Protein AF-A0A544TSG8-F1 (afdb_monomer_lite)

Foldseek 3Di:
DQQPVLVVLLVVLQVQLVVCLVPPLQPSLVVSLVSLVVSCVHPPVVSSVNSNVSSCCSNCVVVVD

Organism: NCBI:txid2325572

Sequence (65 aa):
MKASLGIWTGWLAIILAVVGFFYYPMYLGGAAVVLGLITLTSPQKLLAWSSIVLGAIAFFLPYLQ

pLDDT: mean 77.3, std 8.02, range [44.84, 87.5]

Radius of gyration: 11.38 Å; chains: 1; bounding box: 24×13×42 Å

Structure (mmCIF, N/CA/C/O backbone):
data_AF-A0A544TSG8-F1
#
_entry.id   AF-A0A544TSG8-F1
#
loop_
_atom_site.group_PDB
_atom_site.id
_atom_site.type_symbol
_atom_site.label_atom_id
_atom_site.label_alt_id
_atom_site.label_comp_id
_atom_site.label_asym_id
_atom_site.label_entity_id
_atom_site.label_seq_id
_atom_site.pdbx_PDB_ins_code
_atom_site.Cartn_x
_atom_site.Cartn_y
_atom_site.Cartn_z
_atom_site.occupancy
_atom_site.B_iso_or_equiv
_atom_site.auth_seq_id
_atom_site.auth_comp_id
_atom_site.auth_asym_id
_atom_site.auth_atom_id
_atom_site.pdbx_PDB_model_num
ATOM 1 N N . MET A 1 1 ? -7.178 6.226 23.864 1.00 44.84 1 MET A N 1
ATOM 2 C CA . MET A 1 1 ? -6.421 6.867 22.763 1.00 44.84 1 MET A CA 1
ATOM 3 C C . MET A 1 1 ? -5.880 5.821 21.768 1.00 44.84 1 MET A C 1
ATOM 5 O O . MET A 1 1 ? -4.678 5.700 21.613 1.00 44.84 1 MET A O 1
ATOM 9 N N . LYS A 1 2 ? -6.741 5.026 21.105 1.00 50.03 2 LYS A N 1
ATOM 10 C CA . LYS A 1 2 ? -6.315 4.007 20.108 1.00 50.03 2 LYS A CA 1
ATOM 11 C C . LYS A 1 2 ? -6.580 4.418 18.650 1.00 50.03 2 LYS A C 1
ATOM 13 O O . LYS A 1 2 ? -6.053 3.803 17.736 1.00 50.03 2 LYS A O 1
ATOM 18 N N . ALA A 1 3 ? -7.365 5.476 18.436 1.00 53.12 3 ALA A N 1
ATOM 19 C CA . ALA A 1 3 ? -7.739 5.948 17.105 1.00 53.12 3 ALA A CA 1
ATOM 20 C C . ALA A 1 3 ? -6.597 6.654 16.350 1.00 53.12 3 ALA A C 1
ATOM 22 O O . ALA A 1 3 ? -6.647 6.720 15.127 1.00 53.12 3 ALA A O 1
ATOM 23 N N . SER A 1 4 ? -5.575 7.166 17.048 1.00 63.34 4 SER A N 1
ATOM 24 C CA . SER A 1 4 ? -4.498 7.945 16.424 1.00 63.34 4 SER A CA 1
ATOM 25 C C . SER A 1 4 ? -3.496 7.074 15.669 1.00 63.34 4 SER A C 1
ATOM 27 O O . SER A 1 4 ? -3.114 7.429 14.561 1.00 63.34 4 SER A O 1
ATOM 29 N N . LEU A 1 5 ? -3.098 5.926 16.223 1.00 66.00 5 LEU A N 1
ATOM 30 C CA . LEU A 1 5 ? -2.015 5.112 15.658 1.00 66.00 5 LEU A CA 1
ATOM 31 C C . LEU A 1 5 ? -2.304 4.650 14.228 1.00 66.00 5 LEU A C 1
ATOM 33 O O . LEU A 1 5 ? -1.426 4.749 13.384 1.00 66.00 5 LEU A O 1
ATOM 37 N N . GLY A 1 6 ? -3.538 4.229 13.943 1.00 66.88 6 GLY A N 1
ATOM 38 C CA . GLY A 1 6 ? -3.944 3.802 12.604 1.00 66.88 6 GLY A CA 1
ATOM 39 C C . GLY A 1 6 ? -4.034 4.924 11.565 1.00 66.88 6 GLY A C 1
ATOM 40 O O . GLY A 1 6 ? -3.771 4.706 10.386 1.00 66.88 6 GLY A O 1
ATOM 41 N N . ILE A 1 7 ? -4.370 6.142 12.003 1.00 77.06 7 ILE A N 1
ATOM 42 C CA . ILE A 1 7 ? -4.375 7.331 11.138 1.00 77.06 7 ILE A CA 1
ATOM 43 C C . ILE A 1 7 ? -2.938 7.678 10.774 1.00 77.06 7 ILE A C 1
ATOM 45 O O . ILE A 1 7 ? -2.635 7.924 9.610 1.00 77.06 7 ILE A O 1
ATOM 49 N N . TRP A 1 8 ? -2.052 7.664 11.770 1.00 77.62 8 TRP A N 1
ATOM 50 C CA . TRP A 1 8 ? -0.637 7.953 11.585 1.00 77.62 8 TRP A CA 1
ATOM 51 C C . TRP A 1 8 ? 0.058 6.910 10.708 1.00 77.62 8 TRP A C 1
ATOM 53 O O . TRP A 1 8 ? 0.805 7.296 9.814 1.00 77.62 8 TRP A O 1
ATOM 63 N N . THR A 1 9 ? -0.210 5.613 10.896 1.00 76.81 9 THR A N 1
ATOM 64 C CA . THR A 1 9 ? 0.366 4.561 10.043 1.00 76.81 9 THR A CA 1
ATOM 65 C C . THR A 1 9 ? -0.158 4.618 8.613 1.00 76.81 9 THR A C 1
ATOM 67 O O . THR A 1 9 ? 0.635 4.461 7.689 1.00 76.81 9 THR A O 1
ATOM 70 N N . GLY A 1 10 ? -1.439 4.936 8.401 1.00 79.31 10 GLY A N 1
ATOM 71 C CA . GLY A 1 10 ? -1.987 5.114 7.054 1.00 79.31 10 GLY A CA 1
ATOM 72 C C . GLY A 1 10 ? -1.406 6.324 6.328 1.00 79.31 10 GLY A C 1
ATOM 73 O O . GLY A 1 10 ? -1.024 6.217 5.165 1.00 79.31 10 GLY A O 1
ATOM 74 N N . TRP A 1 11 ? -1.258 7.458 7.016 1.00 83.19 11 TRP A N 1
ATOM 75 C CA . TRP A 1 11 ? -0.588 8.631 6.448 1.00 83.19 11 TRP A CA 1
ATOM 76 C C . TRP A 1 11 ? 0.892 8.382 6.162 1.00 83.19 11 TRP A C 1
ATOM 78 O O . TRP A 1 11 ? 1.367 8.761 5.094 1.00 83.19 11 TRP A O 1
ATOM 88 N N . LEU A 1 12 ? 1.608 7.702 7.063 1.00 82.69 12 LEU A N 1
ATOM 89 C CA . LEU A 1 12 ? 2.988 7.278 6.821 1.00 82.69 12 LEU A CA 1
ATOM 90 C C . LEU A 1 12 ? 3.083 6.390 5.583 1.00 82.69 12 LEU A C 1
ATOM 92 O O . LEU A 1 12 ? 3.962 6.611 4.760 1.00 82.69 12 LEU A O 1
ATOM 96 N N . ALA A 1 13 ? 2.165 5.439 5.416 1.00 80.56 13 ALA A N 1
ATOM 97 C CA . ALA A 1 13 ? 2.137 4.558 4.256 1.00 80.56 13 ALA A CA 1
ATOM 98 C C . ALA A 1 13 ? 1.860 5.319 2.946 1.00 80.56 13 ALA A C 1
ATOM 100 O O . ALA A 1 13 ? 2.487 5.030 1.931 1.00 80.56 13 ALA A O 1
ATOM 101 N N . ILE A 1 14 ? 0.980 6.327 2.965 1.00 81.06 14 ILE A N 1
ATOM 102 C CA . ILE A 1 14 ? 0.733 7.213 1.813 1.00 81.06 14 ILE A CA 1
ATOM 103 C C . ILE A 1 14 ? 1.988 8.021 1.470 1.00 81.06 14 ILE A C 1
ATOM 105 O O . ILE A 1 14 ? 2.390 8.061 0.310 1.00 81.06 14 ILE A O 1
ATOM 109 N N . ILE A 1 15 ? 2.632 8.638 2.463 1.00 84.69 15 ILE A N 1
ATOM 110 C CA . ILE A 1 15 ? 3.872 9.399 2.253 1.00 84.69 15 ILE A CA 1
ATOM 111 C C . ILE A 1 15 ? 4.956 8.477 1.690 1.00 84.69 15 ILE A C 1
ATOM 113 O O . ILE A 1 15 ? 5.639 8.848 0.740 1.00 84.69 15 ILE A O 1
ATOM 117 N N . LEU A 1 16 ? 5.072 7.257 2.218 1.00 81.25 16 LEU A N 1
ATOM 118 C CA . LEU A 1 16 ? 6.020 6.263 1.728 1.00 81.25 16 LEU A CA 1
ATOM 119 C C . LEU A 1 16 ? 5.726 5.843 0.281 1.00 81.25 16 LEU A C 1
ATOM 121 O O . LEU A 1 16 ? 6.664 5.686 -0.493 1.00 81.25 16 LEU A O 1
ATOM 125 N N . ALA A 1 17 ? 4.451 5.705 -0.100 1.00 77.12 17 ALA A N 1
ATOM 126 C CA . ALA A 1 17 ? 4.048 5.411 -1.477 1.00 77.12 17 ALA A CA 1
ATOM 127 C C . ALA A 1 17 ? 4.448 6.541 -2.432 1.00 77.12 17 ALA A C 1
ATOM 129 O O . ALA A 1 17 ? 5.019 6.281 -3.488 1.00 77.12 17 ALA A O 1
ATOM 130 N N . VAL A 1 18 ? 4.191 7.796 -2.045 1.00 81.00 18 VAL A N 1
ATOM 131 C CA . VAL A 1 18 ? 4.534 8.975 -2.853 1.00 81.00 18 VAL A CA 1
ATOM 132 C C . VAL A 1 18 ? 6.049 9.116 -2.978 1.00 81.00 18 VAL A C 1
ATOM 134 O O . VAL A 1 18 ? 6.560 9.238 -4.083 1.00 81.00 18 VAL A O 1
ATOM 137 N N . VAL A 1 19 ? 6.796 9.046 -1.875 1.00 82.00 19 VAL A N 1
ATOM 138 C CA . VAL A 1 19 ? 8.269 9.110 -1.913 1.00 82.00 19 VAL A CA 1
ATOM 139 C C . VAL A 1 19 ? 8.842 7.929 -2.696 1.00 82.00 19 VAL A C 1
ATOM 141 O O . VAL A 1 19 ? 9.776 8.092 -3.482 1.00 82.00 19 VAL A O 1
ATOM 144 N N . GLY A 1 20 ? 8.252 6.746 -2.527 1.00 75.94 20 GLY A N 1
ATOM 145 C CA . GLY A 1 20 ? 8.631 5.553 -3.260 1.00 75.94 20 GLY A CA 1
ATOM 146 C C . GLY A 1 20 ? 8.471 5.709 -4.755 1.00 75.94 20 GLY A C 1
ATOM 147 O O . GLY A 1 20 ? 9.401 5.383 -5.484 1.00 75.94 20 GLY A O 1
ATOM 148 N N . PHE A 1 21 ? 7.361 6.292 -5.192 1.00 76.88 21 PHE A N 1
ATOM 149 C CA . PHE A 1 21 ? 7.098 6.572 -6.595 1.00 76.88 21 PHE A CA 1
ATOM 150 C C . PHE A 1 21 ? 8.209 7.386 -7.274 1.00 76.88 21 PHE A C 1
ATOM 152 O O . PHE A 1 21 ? 8.604 7.060 -8.388 1.00 76.88 21 PHE A O 1
ATOM 159 N N . PHE A 1 22 ? 8.742 8.412 -6.602 1.00 77.50 22 PHE A N 1
ATOM 160 C CA . PHE A 1 22 ? 9.739 9.310 -7.197 1.00 77.50 22 PHE A CA 1
ATOM 16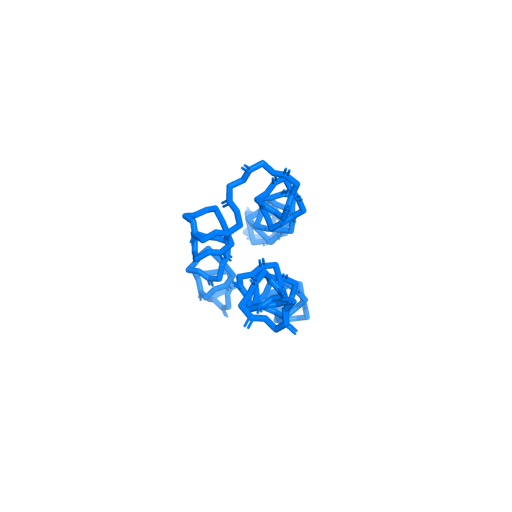1 C C . PHE A 1 22 ? 11.184 8.799 -7.118 1.00 77.50 22 PHE A C 1
ATOM 163 O O . PHE A 1 22 ? 11.982 9.142 -7.986 1.00 77.50 22 PHE A O 1
ATOM 170 N N . TYR A 1 23 ? 11.541 8.016 -6.094 1.00 77.69 23 TYR A N 1
ATOM 171 C CA . TYR A 1 23 ? 12.938 7.617 -5.859 1.00 77.69 23 TYR A CA 1
ATOM 172 C C . TYR A 1 23 ? 13.221 6.138 -6.127 1.00 77.69 23 TYR A C 1
ATOM 174 O O . TYR A 1 23 ? 14.195 5.814 -6.798 1.00 77.69 23 TYR A O 1
ATOM 182 N N . TYR A 1 24 ? 12.413 5.236 -5.567 1.00 77.06 24 TYR A N 1
ATOM 183 C CA . TYR A 1 24 ? 12.657 3.788 -5.599 1.00 77.06 24 TYR A CA 1
ATOM 184 C C . TYR A 1 24 ? 11.331 3.018 -5.655 1.00 77.06 24 TYR A C 1
ATOM 186 O O . TYR A 1 24 ? 10.935 2.373 -4.677 1.00 77.06 24 TYR A O 1
ATOM 194 N N . PRO A 1 25 ? 10.629 3.067 -6.796 1.00 74.06 25 PRO A N 1
ATOM 195 C CA . PRO A 1 25 ? 9.239 2.627 -6.878 1.00 74.06 25 PRO A CA 1
ATOM 196 C C . PRO A 1 25 ? 9.057 1.137 -6.581 1.00 74.06 25 PRO A C 1
ATOM 198 O O . PRO A 1 25 ? 8.101 0.754 -5.913 1.00 74.06 25 PRO A O 1
ATOM 201 N N . MET A 1 26 ? 10.023 0.297 -6.958 1.00 74.38 26 MET A N 1
ATOM 202 C CA . MET A 1 26 ? 9.968 -1.140 -6.683 1.00 74.38 26 MET A CA 1
ATOM 203 C C . MET A 1 26 ? 10.082 -1.465 -5.180 1.00 74.38 26 MET A C 1
ATOM 205 O O . MET A 1 26 ? 9.256 -2.189 -4.632 1.00 74.38 26 MET A O 1
ATOM 209 N N . TYR A 1 27 ? 11.076 -0.911 -4.481 1.00 77.94 27 TYR A N 1
ATOM 210 C CA . TYR A 1 27 ? 11.312 -1.238 -3.068 1.00 77.94 27 TYR A CA 1
ATOM 211 C C . TYR A 1 27 ? 10.371 -0.475 -2.128 1.00 77.94 27 TYR A C 1
ATOM 213 O O . TYR A 1 27 ? 9.747 -1.070 -1.248 1.00 77.94 27 TYR A O 1
ATOM 221 N N . LEU A 1 28 ? 10.233 0.838 -2.321 1.00 75.69 28 LEU A N 1
ATOM 222 C CA . LEU A 1 28 ? 9.410 1.688 -1.458 1.00 75.69 28 LEU A CA 1
ATOM 223 C C . LEU A 1 28 ? 7.915 1.580 -1.784 1.00 75.69 28 LEU A C 1
ATOM 225 O O . LEU A 1 28 ? 7.105 1.630 -0.863 1.00 75.69 28 LEU A O 1
ATOM 229 N N . GLY A 1 29 ? 7.537 1.372 -3.052 1.00 77.94 29 GLY A N 1
ATOM 230 C CA . GLY A 1 29 ? 6.146 1.091 -3.424 1.00 77.94 29 GLY A CA 1
ATOM 231 C C . GLY A 1 29 ? 5.659 -0.226 -2.818 1.00 77.94 29 GLY A C 1
ATOM 232 O O . GLY A 1 29 ? 4.599 -0.265 -2.197 1.00 77.94 29 GLY A O 1
ATOM 233 N N . GLY A 1 30 ? 6.485 -1.279 -2.873 1.00 79.25 30 GLY A N 1
ATOM 234 C CA . GLY A 1 30 ? 6.206 -2.549 -2.195 1.00 79.25 30 GLY A CA 1
ATOM 235 C C . GLY A 1 30 ? 6.091 -2.397 -0.673 1.00 79.25 30 GLY A C 1
ATOM 236 O O . GLY A 1 30 ? 5.123 -2.868 -0.074 1.00 79.25 30 GLY A O 1
ATOM 237 N N . ALA A 1 31 ? 7.023 -1.675 -0.039 1.00 82.00 31 ALA A N 1
ATOM 238 C CA . ALA A 1 31 ? 6.965 -1.390 1.397 1.00 82.00 31 ALA A CA 1
ATOM 239 C C . ALA A 1 31 ? 5.702 -0.603 1.793 1.00 82.00 31 ALA A C 1
ATOM 241 O O . ALA A 1 31 ? 5.106 -0.879 2.835 1.00 82.00 31 ALA A O 1
ATOM 242 N N . ALA A 1 32 ? 5.257 0.333 0.951 1.00 81.06 32 ALA A N 1
ATOM 243 C CA . ALA A 1 32 ? 4.034 1.097 1.167 1.00 81.06 32 ALA A CA 1
ATOM 244 C C . ALA A 1 32 ? 2.768 0.231 1.071 1.00 81.06 32 ALA A C 1
ATOM 246 O O . ALA A 1 32 ? 1.853 0.409 1.874 1.00 81.06 32 ALA A O 1
ATOM 247 N N . VAL A 1 33 ? 2.728 -0.745 0.157 1.00 82.25 33 VAL A N 1
ATOM 248 C CA . VAL A 1 33 ? 1.634 -1.729 0.078 1.00 82.25 33 VAL A CA 1
ATOM 249 C C . VAL A 1 33 ? 1.588 -2.598 1.336 1.00 82.25 33 VAL A C 1
ATOM 251 O O . VAL A 1 33 ? 0.516 -2.784 1.912 1.00 82.25 33 VAL A O 1
ATOM 254 N N . VAL A 1 34 ? 2.741 -3.086 1.809 1.00 84.56 34 VAL A N 1
ATOM 255 C CA . VAL A 1 34 ? 2.835 -3.893 3.040 1.00 84.56 34 VAL A CA 1
ATOM 256 C C . VAL A 1 34 ? 2.390 -3.085 4.262 1.00 84.56 34 VAL A C 1
ATOM 258 O O . VAL A 1 34 ? 1.595 -3.568 5.067 1.00 84.56 34 VAL A O 1
ATOM 261 N N . LEU A 1 35 ? 2.834 -1.832 4.384 1.00 80.00 35 LEU A N 1
ATOM 262 C CA . LEU A 1 35 ? 2.383 -0.927 5.443 1.00 80.00 35 LEU A CA 1
ATOM 263 C C . LEU A 1 35 ? 0.884 -0.624 5.345 1.00 80.00 35 LEU A C 1
ATOM 265 O O . LEU A 1 35 ? 0.200 -0.64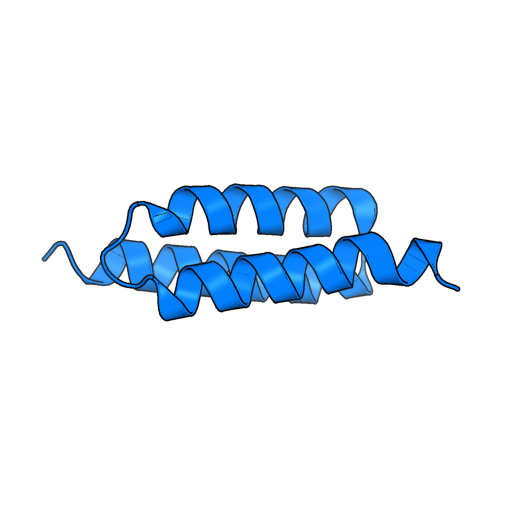1 6.367 1.00 80.00 35 LEU A O 1
ATOM 269 N N . GLY A 1 36 ? 0.338 -0.425 4.146 1.00 81.50 36 GLY A N 1
ATOM 270 C CA . GLY A 1 36 ? -1.101 -0.270 3.921 1.00 81.50 36 GLY A CA 1
ATOM 271 C C . GLY A 1 36 ? -1.910 -1.489 4.373 1.00 81.50 36 GLY A C 1
ATOM 272 O O . GLY A 1 36 ? -2.928 -1.347 5.052 1.00 81.50 36 GLY A O 1
ATOM 273 N N . LEU A 1 37 ? -1.403 -2.695 4.104 1.00 81.25 37 LEU A N 1
ATOM 274 C CA . LEU A 1 37 ? -1.952 -3.965 4.595 1.00 81.25 37 LEU A CA 1
ATOM 275 C C . LEU A 1 37 ? -1.907 -4.085 6.122 1.00 81.25 37 LEU A C 1
ATOM 277 O O . LEU A 1 37 ? -2.860 -4.564 6.730 1.00 81.25 37 LEU A O 1
ATOM 281 N N . ILE A 1 38 ? -0.850 -3.599 6.771 1.00 80.25 38 ILE A N 1
ATOM 282 C CA . ILE A 1 38 ? -0.798 -3.526 8.239 1.00 80.25 38 ILE A CA 1
ATOM 283 C C . ILE A 1 38 ? -1.821 -2.502 8.750 1.00 80.25 38 ILE A C 1
ATOM 285 O O . ILE A 1 38 ? -2.497 -2.732 9.753 1.00 80.25 38 ILE A O 1
ATOM 289 N N . THR A 1 39 ? -2.006 -1.395 8.029 1.00 77.75 39 THR A N 1
ATOM 290 C CA . THR A 1 39 ? -2.966 -0.335 8.373 1.00 77.75 39 THR A CA 1
ATOM 291 C C . THR A 1 39 ? -4.425 -0.802 8.259 1.00 77.75 39 THR A C 1
ATOM 293 O O . THR A 1 39 ? -5.286 -0.285 8.968 1.00 77.75 39 THR A O 1
ATOM 296 N N . LEU A 1 40 ? -4.722 -1.829 7.451 1.00 76.25 40 LEU A N 1
ATOM 297 C CA . LEU A 1 40 ? -6.054 -2.456 7.355 1.00 76.25 40 LEU A CA 1
ATOM 298 C C . LEU A 1 40 ? -6.540 -3.064 8.681 1.00 76.25 40 LEU A C 1
ATOM 300 O O . LEU A 1 40 ? -7.744 -3.241 8.867 1.00 76.25 40 LEU A O 1
ATOM 304 N N . THR A 1 41 ? -5.626 -3.355 9.611 1.00 77.12 41 THR A N 1
ATOM 305 C CA . THR A 1 41 ? -5.974 -3.800 10.971 1.00 77.12 41 THR A CA 1
ATOM 306 C C . THR A 1 41 ? -6.571 -2.676 11.828 1.00 77.12 41 THR A C 1
ATOM 308 O O . THR A 1 41 ? -7.163 -2.939 12.876 1.00 77.12 41 THR A O 1
ATOM 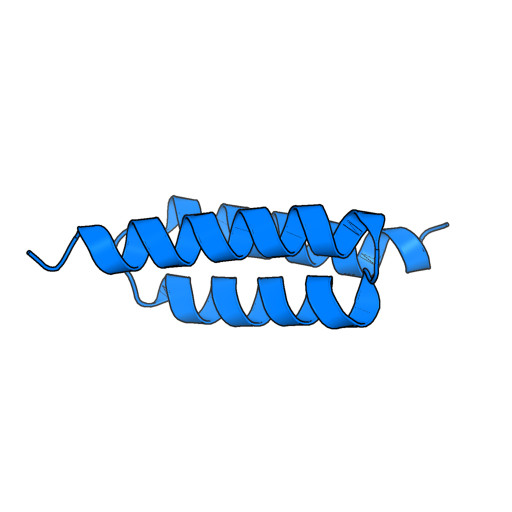311 N N . SER A 1 42 ? -6.460 -1.421 11.380 1.00 74.56 42 SER A N 1
ATOM 312 C CA . SER A 1 42 ? -7.060 -0.258 12.025 1.00 74.56 42 SER A CA 1
ATOM 313 C C . SER A 1 42 ? -8.527 -0.056 11.613 1.00 74.56 42 SER A C 1
ATOM 315 O O . SER A 1 42 ? -8.897 -0.333 10.470 1.00 74.56 42 SER A O 1
ATOM 317 N N . PRO A 1 43 ? -9.380 0.533 12.478 1.00 74.38 43 PRO A N 1
ATOM 318 C CA . PRO A 1 43 ? -10.714 1.000 12.091 1.00 74.38 43 PRO A CA 1
ATOM 319 C C . PRO A 1 43 ? -10.743 1.946 10.871 1.00 74.38 43 PRO A C 1
ATOM 321 O O . PRO A 1 43 ? -11.791 2.072 10.238 1.00 74.38 43 PRO A O 1
ATOM 324 N N . GLN A 1 44 ? -9.630 2.593 10.494 1.00 73.94 44 GLN A N 1
ATOM 325 C CA . GLN A 1 44 ? -9.567 3.486 9.325 1.00 73.94 44 GLN A CA 1
ATOM 326 C C . GLN A 1 44 ? -9.330 2.744 8.001 1.00 73.94 44 GLN A C 1
ATOM 328 O O . GLN A 1 44 ? -8.330 2.953 7.313 1.00 73.94 44 GLN A O 1
ATOM 333 N N . LYS A 1 45 ? -10.301 1.916 7.606 1.00 74.31 45 LYS A N 1
ATOM 334 C CA . LYS A 1 45 ? -10.243 1.119 6.368 1.00 74.31 45 LYS A CA 1
ATOM 335 C C . LYS A 1 45 ? -10.062 1.966 5.105 1.00 74.31 45 LYS A C 1
ATOM 337 O O . LYS A 1 45 ? -9.330 1.556 4.215 1.00 74.31 45 LYS A O 1
ATOM 342 N N . LEU A 1 46 ? -10.686 3.147 5.036 1.00 78.94 46 LEU A N 1
ATOM 343 C CA . LEU A 1 46 ? -10.540 4.060 3.893 1.00 78.94 46 LEU A CA 1
ATOM 344 C C . LEU A 1 46 ? -9.080 4.473 3.676 1.00 78.94 46 LEU A C 1
ATOM 346 O O . LEU A 1 46 ? -8.581 4.381 2.564 1.00 78.94 46 LEU A O 1
ATOM 350 N N . LEU A 1 47 ? -8.384 4.864 4.746 1.00 77.69 47 LEU A N 1
ATOM 351 C CA . LEU A 1 47 ? -6.997 5.325 4.674 1.00 77.69 47 LEU A C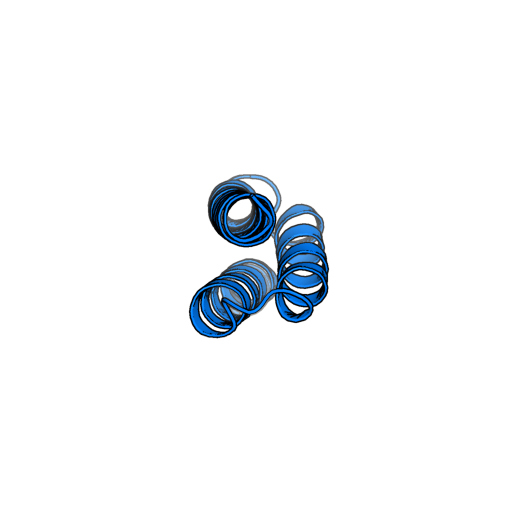A 1
ATOM 352 C C . LEU A 1 47 ? -6.043 4.193 4.258 1.00 77.69 47 LEU A C 1
ATOM 354 O O . LEU A 1 47 ? -5.122 4.409 3.472 1.00 77.69 47 LEU A O 1
ATOM 358 N N . ALA A 1 48 ? -6.304 2.980 4.751 1.00 81.50 48 ALA A N 1
ATOM 359 C CA . ALA A 1 48 ? -5.540 1.790 4.397 1.00 81.50 48 ALA A CA 1
ATOM 360 C C . ALA A 1 48 ? -5.707 1.416 2.914 1.00 81.50 48 ALA A C 1
ATOM 362 O O . ALA A 1 48 ? -4.718 1.180 2.225 1.00 81.50 48 ALA A O 1
ATOM 363 N N . TRP A 1 49 ? -6.937 1.440 2.391 1.00 82.12 49 TRP A N 1
ATOM 364 C CA . TRP A 1 49 ? -7.194 1.196 0.968 1.00 82.12 49 TRP A CA 1
ATOM 365 C C . TRP A 1 49 ? -6.545 2.249 0.068 1.00 82.12 49 TRP A C 1
ATOM 367 O O . TRP A 1 49 ? -5.920 1.880 -0.924 1.00 82.12 49 TRP A O 1
ATOM 377 N N . SER A 1 50 ? -6.611 3.534 0.433 1.00 83.19 50 SER A N 1
ATOM 378 C CA . SER A 1 50 ? -5.926 4.606 -0.303 1.00 83.19 50 SER A CA 1
ATOM 379 C C . SER A 1 50 ? -4.419 4.365 -0.388 1.00 83.19 50 SER A C 1
ATOM 381 O O . SER A 1 50 ? -3.833 4.491 -1.460 1.00 83.19 50 SER A O 1
ATOM 383 N N . SER A 1 51 ? -3.796 3.980 0.730 1.00 83.31 51 SER A N 1
ATOM 384 C CA . SER A 1 51 ? -2.371 3.639 0.797 1.00 83.31 51 SER A CA 1
ATOM 385 C C . SER A 1 51 ? -2.017 2.449 -0.097 1.00 83.31 51 SER A C 1
ATOM 387 O O . SER A 1 51 ? -1.020 2.517 -0.812 1.00 83.31 51 SER A O 1
ATOM 389 N N . ILE A 1 52 ? -2.815 1.379 -0.077 1.00 83.88 52 ILE A N 1
ATOM 390 C CA . ILE A 1 52 ? -2.565 0.178 -0.886 1.00 83.88 52 ILE A CA 1
ATOM 391 C C . ILE A 1 52 ? -2.681 0.504 -2.372 1.00 83.88 52 ILE A C 1
ATOM 393 O O . ILE A 1 52 ? -1.811 0.119 -3.145 1.00 83.88 52 ILE A O 1
ATOM 397 N N . VAL A 1 53 ? -3.723 1.237 -2.772 1.00 87.50 53 VAL A N 1
ATOM 398 C CA . VAL A 1 53 ? -3.929 1.631 -4.171 1.00 87.50 53 VAL A CA 1
ATOM 399 C C . VAL A 1 53 ? -2.796 2.540 -4.643 1.00 87.50 53 VAL A C 1
ATOM 401 O O . VAL A 1 53 ? -2.224 2.289 -5.698 1.00 87.50 53 VAL A O 1
ATOM 404 N N . LEU A 1 54 ? -2.414 3.546 -3.852 1.00 85.19 54 LEU A N 1
ATOM 405 C CA . LEU A 1 54 ? -1.292 4.430 -4.182 1.00 85.19 54 LEU A CA 1
ATOM 406 C C . LEU A 1 54 ? 0.041 3.681 -4.242 1.00 85.19 54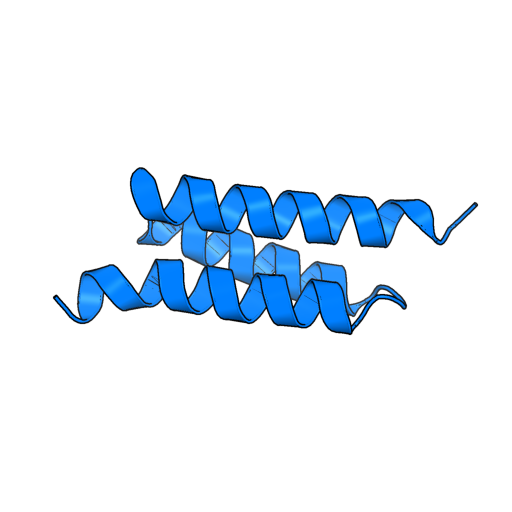 LEU A C 1
ATOM 408 O O . LEU A 1 54 ? 0.815 3.904 -5.167 1.00 85.19 54 LEU A O 1
ATOM 412 N N . GLY A 1 55 ? 0.302 2.775 -3.298 1.00 84.12 55 GLY A N 1
ATOM 413 C CA . GLY A 1 55 ? 1.499 1.935 -3.298 1.00 84.12 55 GLY A CA 1
ATOM 414 C C . GLY A 1 55 ? 1.542 0.984 -4.494 1.00 84.12 55 GLY A C 1
ATOM 415 O O . GLY A 1 55 ? 2.591 0.825 -5.111 1.00 84.12 55 GLY A O 1
ATOM 416 N N . ALA A 1 56 ? 0.400 0.407 -4.874 1.00 85.00 56 ALA A N 1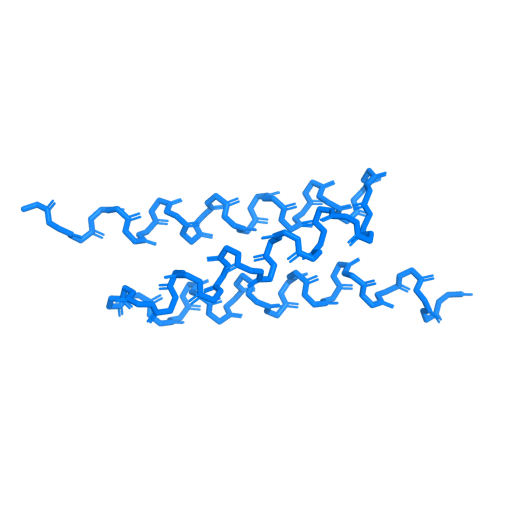
ATOM 417 C CA . ALA A 1 56 ? 0.284 -0.442 -6.053 1.00 85.00 56 ALA A CA 1
ATOM 418 C C . ALA A 1 56 ? 0.524 0.358 -7.337 1.00 85.00 56 ALA A C 1
ATOM 420 O O . ALA A 1 56 ? 1.311 -0.073 -8.173 1.00 85.00 56 ALA A O 1
ATOM 421 N N . ILE A 1 57 ? -0.076 1.545 -7.474 1.00 85.31 57 ILE A N 1
ATOM 422 C CA . ILE A 1 57 ? 0.205 2.445 -8.600 1.00 85.31 57 ILE A CA 1
ATOM 423 C C . ILE A 1 57 ? 1.700 2.762 -8.629 1.00 85.31 57 ILE A C 1
ATOM 425 O O . ILE A 1 57 ? 2.331 2.590 -9.664 1.00 85.31 57 ILE A O 1
ATOM 429 N N . ALA A 1 58 ? 2.286 3.142 -7.493 1.00 80.88 58 ALA A N 1
ATOM 430 C CA . ALA A 1 58 ? 3.698 3.483 -7.427 1.00 80.88 58 ALA A CA 1
ATOM 431 C C . ALA A 1 58 ? 4.622 2.316 -7.812 1.00 80.88 58 ALA A C 1
ATOM 433 O O . ALA A 1 58 ? 5.648 2.535 -8.447 1.00 80.88 58 ALA A O 1
ATOM 434 N N . PHE A 1 59 ? 4.248 1.088 -7.452 1.00 81.12 59 PHE A N 1
ATOM 435 C CA . PHE A 1 59 ? 5.002 -0.122 -7.762 1.00 81.12 59 PHE A CA 1
ATOM 436 C C . PHE A 1 59 ? 4.855 -0.563 -9.222 1.00 81.12 59 PHE A C 1
ATOM 438 O O . PHE A 1 59 ? 5.844 -0.952 -9.835 1.00 81.12 59 PHE A O 1
ATOM 445 N N . PHE A 1 60 ? 3.642 -0.520 -9.781 1.00 82.81 60 PHE A N 1
ATOM 446 C CA . PHE A 1 60 ? 3.347 -1.039 -11.121 1.00 82.81 60 PHE A CA 1
ATOM 447 C C . PHE A 1 60 ? 3.572 -0.024 -12.244 1.00 82.81 60 PHE A C 1
ATOM 449 O O . PHE A 1 60 ? 3.860 -0.442 -13.362 1.00 82.81 60 PHE A O 1
ATOM 456 N N . LEU A 1 61 ? 3.470 1.285 -11.985 1.00 81.50 61 LEU A N 1
ATOM 457 C CA . LEU A 1 61 ? 3.635 2.300 -13.032 1.00 81.50 61 LEU A CA 1
ATOM 458 C C . LEU A 1 61 ? 4.984 2.216 -13.773 1.00 81.50 61 LEU A C 1
ATOM 460 O O . LEU A 1 61 ? 4.950 2.245 -14.998 1.00 81.50 61 LEU A O 1
ATOM 464 N N . PRO A 1 62 ? 6.143 2.030 -13.105 1.00 76.06 62 PRO A N 1
ATOM 465 C CA . PRO A 1 62 ? 7.423 1.906 -13.803 1.00 76.06 62 PRO A CA 1
ATOM 466 C C . PRO A 1 62 ? 7.529 0.660 -14.690 1.00 76.06 62 PRO A C 1
ATOM 468 O O . PRO A 1 62 ? 8.382 0.623 -15.564 1.00 76.06 62 PRO A O 1
ATOM 471 N N . TYR A 1 63 ? 6.705 -0.368 -14.456 1.00 77.19 63 TYR A N 1
ATOM 472 C CA . TYR A 1 63 ? 6.651 -1.566 -15.302 1.00 77.19 63 TYR A CA 1
ATOM 473 C C . TYR A 1 63 ? 5.720 -1.409 -16.507 1.00 77.19 63 TYR A C 1
ATOM 475 O O . TYR A 1 63 ? 5.756 -2.238 -17.413 1.00 77.19 63 TYR A O 1
ATOM 483 N N . LEU A 1 64 ? 4.849 -0.396 -16.491 1.00 75.06 64 LEU A N 1
ATOM 484 C CA . LEU A 1 64 ? 3.896 -0.108 -17.562 1.00 75.06 64 LEU A CA 1
ATOM 485 C C . LEU A 1 64 ? 4.442 0.912 -18.582 1.00 75.06 64 LEU A C 1
ATOM 487 O O . LEU A 1 64 ? 3.774 1.182 -19.580 1.00 75.06 64 LEU A O 1
ATOM 491 N N . GLN A 1 65 ? 5.605 1.505 -18.302 1.00 58.19 65 GLN A N 1
ATOM 492 C CA . GLN A 1 65 ? 6.321 2.462 -19.153 1.00 58.19 65 GLN A CA 1
ATOM 493 C C . GLN A 1 65 ? 7.394 1.755 -19.978 1.00 58.19 65 GLN A C 1
ATOM 495 O O . GLN A 1 65 ? 7.599 2.194 -21.131 1.00 58.19 65 GLN A O 1
#

Secondary structure (DSSP, 8-state):
--HHHHHHHHHHHHHHHHHHHHH-HHHHHHHHHHHHHHHTTSS-HHHHHHHHHHHHHHHHHHHH-